Protein AF-A0A3D5Z8H3-F1 (afdb_monomer)

Solvent-accessible surface area (backbone atoms only — not comparable to full-atom values): 8058 Å² total; per-residue (Å²): 130,82,53,71,62,33,57,58,45,56,75,78,53,79,59,78,39,78,40,70,44,66,77,74,62,35,77,65,51,52,56,53,43,37,77,76,50,40,52,28,39,39,31,34,43,75,62,41,50,23,53,92,89,47,72,64,45,71,68,52,49,52,46,50,55,54,48,51,77,75,30,40,53,28,36,50,25,65,55,84,55,72,69,58,52,51,55,32,54,76,69,70,37,56,74,40,59,63,33,58,50,47,44,50,66,48,57,52,51,43,31,58,75,57,72,45,56,45,75,25,23,35,32,39,20,50,42,48,53,37,37,39,46,17,16,56,78,51,48,21,39,24,32,36,25,44,78,74,80,130

Nearest PDB structures (foldseek):
  1k1e-assembly1_A  TM=7.635E-01  e=3.290E-04  Haemophilus influenzae Rd KW20
  4hgn-assembly1_B  TM=7.223E-01  e=1.945E-04  Bacteroides thetaiotaomicron VPI-5482
  4hgr-assembly1_D  TM=7.560E-01  e=4.279E-04  Bacteroides thetaiotaomicron VPI-5482
  4umf-assembly1_C  TM=6.916E-01  e=1.945E-04  Moraxella catarrhalis BC8
  3ij5-assembly1_A  TM=6.770E-01  e=1.706E-04  Yersinia pestis CO92

Radius of gyration: 13.98 Å; Cα contacts (8 Å, |Δi|>4): 287; chains: 1; bounding box: 30×37×34 Å

Mean predicted aligned error: 3.01 Å

Secondary structure (DSSP, 8-state):
---HHHHHHHHH---SEEESSGGGS-HHHHHHHHHTT--EEEE--BTTTBSTTPPPPHHHHHHHHHHHHHSEEEEE-SS--HHHHHHHHHTT--EE-S--TT-HHHHHHHHHHHT--GGGEEEEES-IIIIIHHHHHHT-EEEEEPPPP-

Sequence (150 aa):
MDSIDNIIISLFIKPNIIVNNVLELTSDELDYLKTFGIKGLILDVDETLRYNMKMIDNDTFNWLIMAKSKMNIAVVSNGYDMRIEETLRLLKIPYYKMAFKPSKKYLLQALNTIGIKPEESLIIGDDYLSDILGGYKTNINTCLVRKRGK

Foldseek 3Di:
DADPVQVVLCVPFDAPAEDQAPCVCDLVVLVVLVVVLAAEEEEEPELYQDYPPDDRDPSSLVSVLSSVVRHQYAYAYLADDVVVVVSCVVVVHHYHYNRPALPQVVVVVNCVVSVHQQCNYEYEEAGSRGTRSSSVVRNHHYYHHHRDDD

Structure (mmCIF, N/CA/C/O backbone):
data_AF-A0A3D5Z8H3-F1
#
_entry.id   AF-A0A3D5Z8H3-F1
#
loop_
_atom_site.group_PDB
_atom_site.id
_atom_site.type_symbol
_atom_site.label_atom_id
_atom_site.label_alt_id
_atom_site.label_comp_id
_atom_site.label_asym_id
_atom_site.label_entity_id
_atom_site.label_seq_id
_atom_site.pdbx_PDB_ins_code
_atom_site.Cartn_x
_atom_site.Cartn_y
_atom_site.Cartn_z
_atom_site.occupancy
_atom_site.B_iso_or_equiv
_atom_site.auth_seq_id
_atom_site.auth_comp_id
_atom_site.auth_asym_id
_atom_site.auth_atom_id
_atom_site.pdbx_PDB_model_num
ATOM 1 N N . MET A 1 1 ? 7.429 12.844 -17.211 1.00 45.56 1 MET A N 1
ATOM 2 C CA . MET A 1 1 ? 6.487 13.957 -17.409 1.00 45.56 1 MET A CA 1
ATOM 3 C C . MET A 1 1 ? 5.186 13.477 -16.820 1.00 45.56 1 MET A C 1
ATOM 5 O O . MET A 1 1 ? 4.723 12.430 -17.259 1.00 45.56 1 MET A O 1
ATOM 9 N N . ASP A 1 2 ? 4.701 14.113 -15.758 1.00 60.44 2 ASP A N 1
ATOM 10 C CA . ASP A 1 2 ? 3.412 13.718 -15.193 1.00 60.44 2 ASP A CA 1
ATOM 11 C C . ASP A 1 2 ? 2.324 13.969 -16.237 1.00 60.44 2 ASP A C 1
ATOM 13 O O . ASP A 1 2 ? 2.394 14.942 -16.993 1.00 60.44 2 ASP A O 1
ATOM 17 N N . SER A 1 3 ? 1.379 13.037 -16.348 1.00 81.25 3 SER A N 1
ATOM 18 C CA . SER A 1 3 ? 0.268 13.173 -17.284 1.00 81.25 3 SER A CA 1
ATOM 19 C C . SER A 1 3 ? -0.518 14.450 -16.966 1.00 81.25 3 SER A C 1
ATOM 21 O O . SER A 1 3 ? -0.592 14.884 -15.814 1.00 81.25 3 SER A O 1
ATOM 23 N N . ILE A 1 4 ? -1.127 15.056 -17.989 1.00 87.56 4 ILE A N 1
ATOM 24 C CA . ILE A 1 4 ? -2.011 16.222 -17.810 1.00 87.56 4 ILE A CA 1
ATOM 25 C C . ILE A 1 4 ? -3.107 15.905 -16.779 1.00 87.56 4 ILE A C 1
ATOM 27 O O . ILE A 1 4 ? -3.430 16.748 -15.943 1.00 87.56 4 ILE A O 1
ATOM 31 N N . ASP A 1 5 ? -3.604 14.667 -16.779 1.00 87.00 5 ASP A N 1
ATOM 32 C CA . ASP A 1 5 ? -4.602 14.185 -15.824 1.00 87.00 5 ASP A CA 1
ATOM 33 C C . ASP A 1 5 ? -4.115 14.282 -14.372 1.00 87.00 5 ASP A C 1
ATOM 35 O O . ASP A 1 5 ? -4.839 14.797 -13.520 1.00 87.00 5 ASP A O 1
ATOM 39 N N . ASN A 1 6 ? -2.874 13.867 -14.084 1.00 86.62 6 ASN A N 1
ATOM 40 C CA . ASN A 1 6 ? -2.300 13.968 -12.738 1.00 86.62 6 ASN A CA 1
ATOM 41 C C . ASN A 1 6 ? -2.204 15.417 -12.264 1.00 86.62 6 ASN A C 1
ATOM 43 O O . ASN A 1 6 ? -2.536 15.712 -11.114 1.00 86.62 6 ASN A O 1
ATOM 47 N N . ILE A 1 7 ? -1.795 16.329 -13.152 1.00 87.56 7 ILE A N 1
ATOM 48 C CA . ILE A 1 7 ? -1.722 17.758 -12.833 1.00 87.56 7 ILE A CA 1
ATOM 49 C C . ILE A 1 7 ? -3.113 18.267 -12.460 1.00 87.56 7 ILE A C 1
ATOM 51 O O . ILE A 1 7 ? -3.279 18.822 -11.375 1.00 87.56 7 ILE A O 1
ATOM 55 N N . ILE A 1 8 ? -4.115 18.030 -13.311 1.00 91.25 8 ILE A N 1
ATOM 56 C CA . ILE A 1 8 ? -5.490 18.489 -13.081 1.00 91.25 8 ILE A CA 1
ATOM 57 C C . ILE A 1 8 ? -6.032 17.929 -11.765 1.00 91.25 8 ILE A C 1
ATOM 59 O O . ILE A 1 8 ? -6.525 18.688 -10.936 1.00 91.25 8 ILE A O 1
ATOM 63 N N . ILE A 1 9 ? -5.904 16.623 -11.530 1.00 91.44 9 ILE A N 1
ATOM 64 C CA . ILE A 1 9 ? -6.418 15.979 -10.315 1.00 91.44 9 ILE A CA 1
ATOM 65 C C . ILE A 1 9 ? -5.752 16.552 -9.063 1.00 91.44 9 ILE A C 1
ATOM 67 O O . ILE A 1 9 ? -6.446 16.843 -8.088 1.00 91.44 9 ILE A O 1
ATOM 71 N N . SER A 1 10 ? -4.436 16.782 -9.094 1.00 90.12 10 SER A N 1
ATOM 72 C CA . SER A 1 10 ? -3.687 17.315 -7.948 1.00 90.12 10 SER A CA 1
ATOM 73 C C . SER A 1 10 ? -4.125 18.723 -7.513 1.00 90.12 10 SER A C 1
ATOM 75 O O . SER A 1 10 ? -3.867 19.128 -6.370 1.00 90.12 10 SER A O 1
ATOM 77 N N . LEU A 1 11 ? -4.802 19.475 -8.392 1.00 92.75 11 LEU A N 1
ATOM 78 C CA . LEU A 1 11 ? -5.389 20.778 -8.068 1.00 92.75 11 LEU A CA 1
ATOM 79 C C . LEU A 1 11 ? -6.646 20.646 -7.197 1.00 92.75 11 LEU A C 1
ATOM 81 O O . LEU A 1 11 ? -6.899 21.531 -6.383 1.00 92.75 11 LEU A O 1
ATOM 85 N N . PHE A 1 12 ? -7.396 19.548 -7.328 1.00 94.06 12 PHE A N 1
ATOM 86 C CA . PHE A 1 12 ? -8.687 19.352 -6.657 1.00 94.06 12 PHE A CA 1
ATOM 87 C C . PHE A 1 12 ? -8.648 18.334 -5.513 1.00 94.06 12 PHE A C 1
ATOM 89 O O . PHE A 1 12 ? -9.420 18.458 -4.566 1.00 94.06 12 PHE A O 1
ATOM 96 N N . ILE A 1 13 ? -7.765 17.334 -5.578 1.00 94.38 13 ILE A N 1
ATOM 97 C CA . ILE A 1 13 ? -7.679 16.253 -4.591 1.00 94.38 13 ILE A CA 1
ATOM 98 C C . ILE A 1 13 ? -6.286 16.256 -3.968 1.00 94.38 13 ILE A C 1
ATOM 100 O O . ILE A 1 13 ? -5.274 16.113 -4.658 1.00 94.38 13 ILE A O 1
ATOM 104 N N . LYS A 1 14 ? -6.234 16.419 -2.642 1.00 95.06 14 LYS A N 1
ATOM 105 C CA . LYS A 1 14 ? -4.992 16.354 -1.867 1.00 95.06 14 LYS A CA 1
ATOM 106 C C . LYS A 1 14 ? -4.870 14.994 -1.183 1.00 95.06 14 LYS A C 1
ATOM 108 O O . LYS A 1 14 ? -5.855 14.546 -0.595 1.00 95.06 14 LYS A O 1
ATOM 113 N N . PRO A 1 15 ? -3.692 14.349 -1.248 1.00 97.12 15 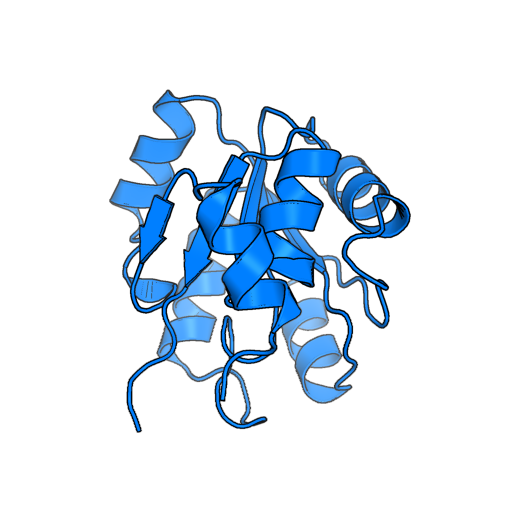PRO A N 1
ATOM 114 C C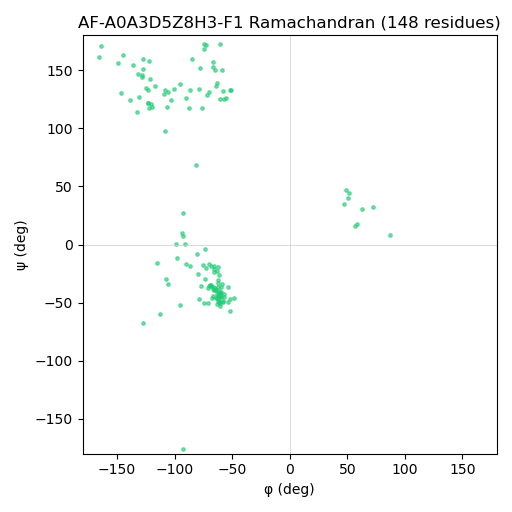A . PRO A 1 15 ? -3.458 13.133 -0.491 1.00 97.12 15 PRO A CA 1
ATOM 115 C C . PRO A 1 15 ? -3.451 13.432 1.013 1.00 97.12 15 PRO A C 1
ATOM 117 O O . PRO A 1 15 ? -3.110 14.544 1.423 1.00 97.12 15 PRO A O 1
ATOM 120 N N . ASN A 1 16 ? -3.798 12.444 1.836 1.00 98.12 16 ASN A N 1
ATOM 121 C CA . ASN A 1 16 ? -3.755 12.584 3.295 1.00 98.12 16 ASN A CA 1
ATOM 122 C C . ASN A 1 16 ? -2.311 12.622 3.812 1.00 98.12 16 ASN A C 1
ATOM 124 O O . ASN A 1 16 ? -2.009 13.357 4.748 1.00 98.12 16 ASN A O 1
ATOM 128 N N . ILE A 1 17 ? -1.430 11.830 3.198 1.00 98.19 17 ILE A N 1
ATOM 129 C CA . ILE A 1 17 ? -0.017 11.690 3.559 1.00 98.19 17 ILE A CA 1
ATOM 130 C C . ILE A 1 17 ? 0.825 11.812 2.290 1.00 98.19 17 ILE A C 1
ATOM 132 O O . ILE A 1 17 ? 0.407 11.390 1.211 1.00 98.19 17 ILE A O 1
ATOM 136 N N . ILE A 1 18 ? 2.023 12.380 2.407 1.00 97.81 18 ILE A N 1
ATOM 137 C CA . ILE A 1 18 ? 3.006 12.412 1.325 1.00 97.81 18 ILE A CA 1
ATOM 138 C C . ILE A 1 18 ? 4.348 11.952 1.884 1.00 97.81 18 ILE A C 1
ATOM 140 O O . ILE A 1 18 ? 4.821 12.526 2.861 1.00 97.81 18 ILE A O 1
ATOM 144 N N . VAL A 1 19 ? 4.959 10.964 1.238 1.00 97.50 19 VAL A N 1
ATOM 145 C CA . VAL A 1 19 ? 6.290 10.430 1.569 1.00 97.50 19 VAL A CA 1
ATOM 146 C C . VAL A 1 19 ? 7.171 10.434 0.325 1.00 97.50 19 VAL A C 1
ATOM 148 O O . VAL A 1 19 ? 6.654 10.463 -0.791 1.00 97.50 19 VAL A O 1
ATOM 151 N N . ASN A 1 20 ? 8.497 10.391 0.461 1.00 95.25 20 ASN A N 1
ATOM 152 C CA . ASN A 1 20 ? 9.369 10.250 -0.720 1.00 95.25 20 ASN A CA 1
ATOM 153 C C . ASN A 1 20 ? 9.602 8.792 -1.124 1.00 95.25 20 ASN A C 1
ATOM 155 O O . ASN A 1 20 ? 10.076 8.525 -2.224 1.00 95.25 20 ASN A O 1
ATOM 159 N N . ASN A 1 21 ? 9.344 7.850 -0.220 1.00 95.31 21 ASN A N 1
ATOM 160 C CA . ASN A 1 21 ? 9.416 6.410 -0.452 1.00 95.31 21 ASN A CA 1
ATOM 161 C C . ASN A 1 21 ? 8.712 5.676 0.698 1.00 95.31 21 ASN A C 1
ATOM 163 O O . ASN A 1 21 ? 8.540 6.238 1.779 1.00 95.31 21 ASN A O 1
ATOM 167 N N . VAL A 1 22 ? 8.340 4.412 0.485 1.00 97.31 22 VAL A N 1
ATOM 168 C CA . VAL A 1 22 ? 7.606 3.620 1.486 1.00 97.31 22 VAL A CA 1
ATOM 169 C C . VAL A 1 22 ? 8.385 3.384 2.784 1.00 97.31 22 VAL A C 1
ATOM 171 O O . VAL A 1 22 ? 7.763 3.197 3.825 1.00 97.31 22 VAL A O 1
ATOM 174 N N . LEU A 1 23 ? 9.721 3.455 2.767 1.00 97.75 23 LEU A N 1
ATOM 175 C CA . LEU A 1 23 ? 10.550 3.222 3.957 1.00 97.75 23 LEU A CA 1
ATOM 176 C C . LEU A 1 23 ? 10.418 4.343 5.000 1.00 97.75 23 LEU A C 1
ATOM 178 O O . LEU A 1 23 ? 10.765 4.129 6.159 1.00 97.75 23 LEU A O 1
ATOM 182 N N . GLU A 1 24 ? 9.891 5.513 4.620 1.00 98.12 24 GLU A N 1
ATOM 183 C CA . GLU A 1 24 ? 9.540 6.578 5.572 1.00 98.12 24 GLU A CA 1
ATOM 184 C C . GLU A 1 24 ? 8.389 6.158 6.497 1.00 98.12 24 GLU A C 1
ATOM 186 O O . GLU A 1 24 ? 8.304 6.640 7.623 1.00 98.12 24 GLU A O 1
ATOM 191 N N . LEU A 1 25 ? 7.553 5.201 6.079 1.00 98.31 25 LEU A N 1
ATOM 192 C CA . LEU A 1 25 ? 6.516 4.599 6.917 1.00 98.31 25 LEU A CA 1
ATOM 193 C C . LEU A 1 25 ? 7.135 3.521 7.812 1.00 98.31 25 LEU A C 1
ATOM 195 O O . LEU A 1 25 ? 6.929 2.321 7.626 1.00 98.31 25 LEU A O 1
ATOM 199 N N . THR A 1 26 ? 7.951 3.961 8.763 1.00 98.56 26 THR A N 1
ATOM 200 C CA . THR A 1 26 ? 8.632 3.095 9.731 1.00 98.56 26 THR A CA 1
ATOM 201 C C . THR A 1 26 ? 7.651 2.304 10.609 1.00 98.56 26 THR A C 1
ATOM 203 O O . THR A 1 26 ? 6.442 2.527 10.601 1.00 98.56 26 THR A O 1
ATOM 206 N N . SER A 1 27 ? 8.178 1.379 11.418 1.00 98.50 27 SER A N 1
ATOM 207 C CA . SER A 1 27 ? 7.394 0.645 12.424 1.00 98.50 27 SER A CA 1
ATOM 208 C C . SER A 1 27 ? 6.517 1.562 13.285 1.00 98.50 27 SER A C 1
ATOM 210 O O . SER A 1 27 ? 5.340 1.258 13.492 1.00 98.50 27 SER A O 1
ATOM 212 N N . ASP A 1 28 ? 7.092 2.666 13.759 1.00 98.56 28 ASP A N 1
ATOM 213 C CA . ASP A 1 28 ? 6.437 3.581 14.693 1.00 98.56 28 ASP A CA 1
ATOM 214 C C . ASP A 1 28 ? 5.419 4.468 13.973 1.00 98.56 28 ASP A C 1
ATOM 216 O O . ASP A 1 28 ? 4.336 4.704 14.498 1.00 98.56 28 ASP A O 1
ATOM 220 N N . GLU A 1 29 ? 5.707 4.868 12.730 1.00 98.56 29 GLU A N 1
ATOM 221 C CA . GLU A 1 29 ? 4.743 5.549 11.854 1.00 98.56 29 GLU A CA 1
ATOM 222 C C . GLU A 1 29 ? 3.520 4.662 11.585 1.00 98.56 29 GLU A C 1
ATOM 224 O O . GLU A 1 29 ? 2.380 5.109 11.711 1.00 98.56 29 GLU A O 1
ATOM 229 N N . LEU A 1 30 ? 3.720 3.372 11.287 1.00 98.69 30 LEU A N 1
ATOM 230 C CA . LEU A 1 30 ? 2.604 2.441 11.107 1.00 98.69 30 LEU A CA 1
ATOM 231 C C . LEU A 1 30 ? 1.793 2.263 12.400 1.00 98.69 30 LEU A C 1
ATOM 233 O O . LEU A 1 30 ? 0.565 2.198 12.345 1.00 98.69 30 LEU A O 1
ATOM 237 N N . ASP A 1 31 ? 2.433 2.204 13.568 1.00 98.56 31 ASP A N 1
ATOM 238 C CA . ASP A 1 31 ? 1.696 2.144 14.835 1.00 98.56 31 ASP A CA 1
ATOM 239 C C . ASP A 1 31 ? 0.959 3.453 15.142 1.00 98.56 31 ASP A C 1
ATOM 241 O O . ASP A 1 31 ? -0.179 3.412 15.613 1.00 98.56 31 ASP A O 1
ATOM 245 N N . TYR A 1 32 ? 1.538 4.601 14.793 1.00 98.38 32 TYR A N 1
ATOM 246 C CA . TYR A 1 32 ? 0.876 5.897 14.892 1.00 98.38 32 TYR A CA 1
ATOM 247 C C . TYR A 1 32 ? -0.372 5.960 14.003 1.00 98.38 32 TYR A C 1
ATOM 249 O O . TYR A 1 32 ? -1.441 6.342 14.480 1.00 98.38 32 TYR A O 1
ATOM 257 N N . LEU A 1 33 ? -0.307 5.480 12.756 1.00 98.44 33 LEU A N 1
ATOM 258 C CA . LEU A 1 33 ? -1.468 5.416 11.857 1.00 98.44 33 LEU A CA 1
ATOM 259 C C . LEU A 1 33 ? -2.621 4.570 12.418 1.00 98.44 33 LEU A C 1
ATOM 261 O O . LEU A 1 33 ? -3.790 4.921 12.234 1.00 98.44 33 LEU A O 1
ATOM 265 N N . LYS A 1 34 ? -2.327 3.496 13.163 1.00 98.31 34 LYS A N 1
ATOM 266 C CA . LYS A 1 34 ? -3.371 2.700 13.835 1.00 98.31 34 LYS A CA 1
ATOM 267 C C . LYS A 1 34 ? -4.154 3.502 14.862 1.00 98.31 34 LYS A C 1
ATOM 269 O O . LYS A 1 34 ? -5.339 3.230 15.051 1.00 98.31 34 LYS A O 1
ATOM 274 N N . THR A 1 35 ? -3.534 4.496 15.500 1.00 98.12 35 THR A N 1
ATOM 275 C CA . THR A 1 35 ? -4.226 5.366 16.467 1.00 98.12 35 THR A CA 1
ATOM 276 C C . THR A 1 35 ? -5.314 6.222 15.807 1.00 98.12 35 THR A C 1
ATOM 278 O O . THR A 1 35 ? -6.277 6.594 16.470 1.00 98.12 35 THR A O 1
ATOM 281 N N . PHE A 1 36 ? -5.231 6.431 14.486 1.00 97.44 36 PHE A N 1
ATOM 282 C CA . PHE A 1 36 ? -6.263 7.080 13.666 1.00 97.44 36 PHE A CA 1
ATOM 283 C C . PHE A 1 36 ? -7.258 6.092 13.041 1.00 97.44 36 PHE A C 1
ATOM 285 O O . PHE A 1 36 ? -8.084 6.482 12.221 1.00 97.44 36 PHE A O 1
ATOM 292 N N . GLY A 1 37 ? -7.197 4.810 13.411 1.00 98.06 37 GLY A N 1
ATOM 293 C CA . GLY A 1 37 ? -8.108 3.782 12.908 1.00 98.06 37 GLY A CA 1
ATOM 294 C C . GLY A 1 37 ? -7.673 3.120 11.599 1.00 98.06 37 GLY A C 1
ATOM 295 O O . GLY A 1 37 ? -8.437 2.318 11.061 1.00 98.06 37 GLY A O 1
ATOM 296 N N . ILE A 1 38 ? -6.458 3.389 11.105 1.00 98.62 38 ILE A N 1
ATOM 297 C CA . ILE A 1 38 ? -5.908 2.693 9.934 1.00 98.62 38 ILE A CA 1
ATOM 298 C C . ILE A 1 38 ? -5.450 1.289 10.335 1.00 98.62 38 ILE A C 1
ATOM 300 O O . ILE A 1 38 ? -4.543 1.109 11.145 1.00 98.62 38 ILE A O 1
ATOM 304 N N . LYS A 1 39 ? -6.076 0.272 9.751 1.00 98.44 39 LYS A N 1
ATOM 305 C CA . LYS A 1 39 ? -5.866 -1.149 10.068 1.00 98.44 39 LYS A CA 1
ATOM 306 C C . LYS A 1 39 ? -5.279 -1.942 8.901 1.00 98.44 39 LYS A C 1
ATOM 308 O O . LYS A 1 39 ? -4.811 -3.068 9.102 1.00 98.44 39 LYS A O 1
ATOM 313 N N . GLY A 1 40 ? -5.322 -1.390 7.688 1.00 98.62 40 GLY A N 1
ATOM 314 C CA . GLY A 1 40 ? -4.837 -2.073 6.498 1.00 98.62 40 GLY A CA 1
ATOM 315 C C . GLY A 1 40 ? -4.282 -1.156 5.418 1.00 98.62 40 GLY A C 1
ATOM 316 O O . GLY A 1 40 ? -4.630 0.021 5.333 1.00 98.62 40 GLY A O 1
ATOM 317 N N . LEU A 1 41 ? -3.420 -1.732 4.584 1.00 98.88 41 LEU A N 1
ATOM 318 C CA . LEU A 1 41 ? -2.745 -1.062 3.482 1.00 98.88 41 LEU A CA 1
ATOM 319 C C . LEU A 1 41 ? -3.156 -1.678 2.145 1.00 98.88 41 LEU A C 1
ATOM 321 O O . LEU A 1 41 ? -3.179 -2.903 1.986 1.00 98.88 41 LEU A O 1
ATOM 325 N N . ILE A 1 42 ? -3.414 -0.809 1.173 1.00 98.88 42 ILE A N 1
ATOM 326 C CA . ILE A 1 42 ? -3.458 -1.152 -0.245 1.00 98.88 42 ILE A CA 1
ATOM 327 C C . ILE A 1 42 ? -2.203 -0.577 -0.893 1.00 98.88 42 ILE A C 1
ATOM 329 O O . ILE A 1 42 ? -2.007 0.633 -0.884 1.00 98.88 42 ILE A O 1
ATOM 333 N N . LEU A 1 43 ? -1.348 -1.428 -1.447 1.00 98.81 43 LEU A N 1
ATOM 334 C CA . LEU A 1 43 ? -0.065 -1.000 -2.007 1.00 98.81 43 LEU A CA 1
ATOM 335 C C . LEU A 1 43 ? -0.088 -1.068 -3.535 1.00 98.81 43 LEU A C 1
ATOM 337 O O . LEU A 1 43 ? -0.500 -2.087 -4.099 1.00 98.81 43 LEU A O 1
ATOM 341 N N . ASP A 1 44 ? 0.376 -0.010 -4.200 1.00 98.44 44 ASP A N 1
ATOM 342 C CA . ASP A 1 44 ? 0.812 -0.095 -5.594 1.00 98.44 44 ASP A CA 1
ATOM 343 C C . ASP A 1 44 ? 2.181 -0.801 -5.707 1.00 98.44 44 ASP A C 1
ATOM 345 O O . ASP A 1 44 ? 2.805 -1.142 -4.703 1.00 98.44 44 ASP A O 1
ATOM 349 N N . VAL A 1 45 ? 2.635 -1.089 -6.928 1.00 97.81 45 VAL A N 1
ATOM 350 C CA . VAL A 1 45 ? 3.893 -1.785 -7.209 1.00 97.81 45 VAL A CA 1
ATOM 351 C C . VAL A 1 45 ? 4.889 -0.860 -7.897 1.00 97.81 45 VAL A C 1
ATOM 353 O O . VAL A 1 45 ? 5.996 -0.678 -7.389 1.00 97.81 45 VAL A O 1
ATOM 356 N N . ASP A 1 46 ? 4.530 -0.336 -9.066 1.00 96.12 46 ASP A N 1
ATOM 357 C CA . ASP A 1 46 ? 5.467 0.357 -9.944 1.00 96.12 46 ASP A CA 1
ATOM 358 C C . ASP A 1 46 ? 5.688 1.777 -9.425 1.00 96.12 46 ASP A C 1
ATOM 360 O O . ASP A 1 46 ? 4.754 2.442 -9.012 1.00 96.12 46 ASP A O 1
ATOM 364 N N . GLU A 1 47 ? 6.946 2.211 -9.353 1.00 95.38 47 GLU A N 1
ATOM 365 C CA . GLU A 1 47 ? 7.344 3.487 -8.735 1.00 95.38 47 GLU A CA 1
ATOM 366 C C . GLU A 1 47 ? 6.910 3.660 -7.258 1.00 95.38 47 GLU A C 1
ATOM 368 O O . GLU A 1 47 ? 7.011 4.750 -6.694 1.00 95.38 47 GLU A O 1
ATOM 373 N N . THR A 1 48 ? 6.520 2.560 -6.598 1.00 96.69 48 THR A N 1
ATOM 374 C CA . THR A 1 48 ? 6.086 2.517 -5.192 1.00 96.69 48 THR A CA 1
ATOM 375 C C . THR A 1 48 ? 6.857 1.466 -4.386 1.00 96.69 48 THR A C 1
ATOM 377 O O . THR A 1 48 ? 7.648 1.820 -3.515 1.00 96.69 48 THR A O 1
ATOM 380 N N . LEU A 1 49 ? 6.657 0.171 -4.674 1.00 97.38 49 LEU A N 1
ATOM 381 C CA . LEU A 1 49 ? 7.396 -0.940 -4.042 1.00 97.38 49 LEU A CA 1
ATOM 382 C C . LEU A 1 49 ? 8.666 -1.317 -4.811 1.00 97.38 49 LEU A C 1
ATOM 384 O O . LEU A 1 49 ? 9.531 -2.029 -4.305 1.00 97.38 49 LEU A O 1
ATOM 388 N N . ARG A 1 50 ? 8.763 -0.880 -6.062 1.00 95.56 50 ARG A N 1
ATOM 389 C CA . ARG A 1 50 ? 9.940 -1.022 -6.912 1.00 95.56 50 ARG A CA 1
ATOM 390 C C . ARG A 1 50 ? 10.072 0.199 -7.806 1.00 95.56 50 ARG A C 1
ATOM 392 O O . ARG A 1 50 ? 9.095 0.894 -8.052 1.00 95.56 50 ARG A O 1
ATOM 399 N N . TYR A 1 51 ? 11.254 0.394 -8.374 1.00 93.94 51 TYR A N 1
ATOM 400 C CA . TYR A 1 51 ? 11.532 1.522 -9.264 1.00 93.94 51 TYR A CA 1
ATOM 401 C C . TYR A 1 51 ? 12.136 1.056 -10.583 1.00 93.94 51 TYR A C 1
ATOM 403 O O . TYR A 1 51 ? 12.929 0.109 -10.615 1.00 93.94 51 TYR A O 1
ATOM 411 N N . ASN A 1 52 ? 11.803 1.750 -11.673 1.00 92.25 52 ASN A N 1
ATOM 412 C CA . ASN A 1 52 ? 12.310 1.489 -13.021 1.00 92.25 52 ASN A CA 1
ATOM 413 C C . ASN A 1 52 ? 12.172 0.012 -13.438 1.00 92.25 52 ASN A C 1
ATOM 415 O O . ASN A 1 52 ? 13.095 -0.560 -14.021 1.00 92.25 52 ASN A O 1
ATOM 419 N N . MET A 1 53 ? 11.046 -0.626 -13.090 1.00 91.50 53 MET A N 1
ATOM 420 C CA . MET A 1 53 ? 10.741 -2.036 -13.402 1.00 91.50 53 MET A CA 1
ATOM 421 C C . MET A 1 53 ? 11.754 -3.063 -12.848 1.00 91.50 53 MET A C 1
ATOM 423 O O . MET A 1 53 ? 11.787 -4.218 -13.287 1.00 91.50 53 MET A O 1
ATOM 427 N N . LYS A 1 54 ? 12.585 -2.671 -11.873 1.00 94.50 54 LYS A N 1
ATOM 428 C CA . LYS A 1 54 ? 13.503 -3.582 -11.173 1.00 94.50 54 LYS A CA 1
ATOM 429 C C . LYS A 1 54 ? 12.742 -4.514 -10.224 1.00 94.50 54 LYS A C 1
ATOM 431 O O . LYS A 1 54 ? 11.545 -4.369 -10.008 1.00 94.50 54 LYS A O 1
ATOM 436 N N . MET A 1 55 ? 13.430 -5.497 -9.652 1.00 95.94 55 MET A N 1
ATOM 437 C CA . MET A 1 55 ? 12.868 -6.250 -8.526 1.00 95.94 55 MET A CA 1
ATOM 438 C C . MET A 1 55 ? 12.717 -5.346 -7.297 1.00 95.94 55 MET A C 1
ATOM 440 O O . MET A 1 55 ? 13.414 -4.336 -7.191 1.00 95.94 55 MET A O 1
ATOM 444 N N . ILE A 1 56 ? 11.822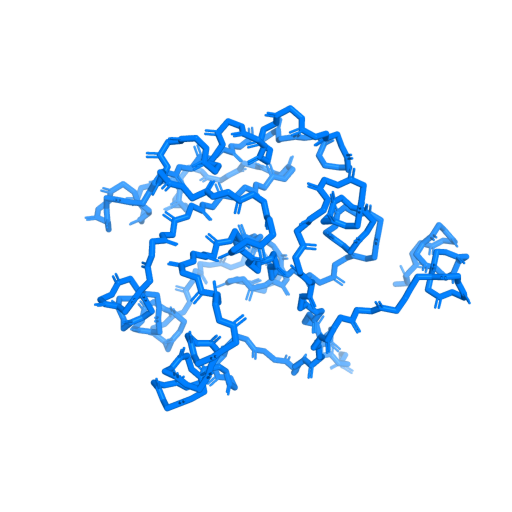 -5.728 -6.382 1.00 96.62 56 ILE A N 1
ATOM 445 C CA . ILE A 1 56 ? 11.760 -5.146 -5.034 1.00 96.62 56 ILE A CA 1
ATOM 446 C C . ILE A 1 56 ? 13.139 -5.341 -4.393 1.00 96.62 56 ILE A C 1
ATOM 448 O O . ILE A 1 56 ? 13.658 -6.459 -4.380 1.00 96.62 56 ILE A O 1
ATOM 452 N N . ASP A 1 57 ? 13.747 -4.254 -3.926 1.00 96.56 57 ASP A N 1
ATOM 453 C CA . ASP A 1 57 ? 15.039 -4.310 -3.243 1.00 96.5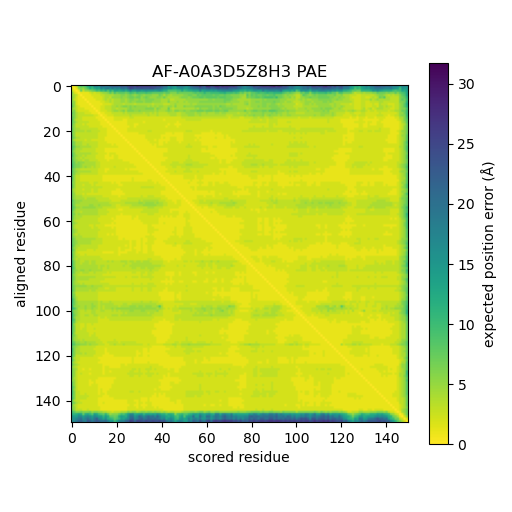6 57 ASP A CA 1
ATOM 454 C C . ASP A 1 57 ? 14.909 -4.873 -1.819 1.00 96.56 57 ASP A C 1
ATOM 456 O O . ASP A 1 57 ? 13.813 -5.055 -1.287 1.00 96.56 57 ASP A O 1
ATOM 460 N N . ASN A 1 58 ? 16.046 -5.188 -1.198 1.00 97.88 58 ASN A N 1
ATOM 461 C CA . ASN A 1 58 ? 16.061 -5.817 0.122 1.00 97.88 58 ASN A CA 1
ATOM 462 C C . ASN A 1 58 ? 15.422 -4.935 1.201 1.00 97.88 58 ASN A C 1
ATOM 464 O O . ASN A 1 58 ? 14.744 -5.460 2.083 1.00 97.88 58 ASN A O 1
ATOM 468 N N . ASP A 1 59 ? 15.608 -3.618 1.132 1.00 98.00 59 ASP A N 1
ATOM 469 C CA . ASP A 1 59 ? 15.069 -2.691 2.128 1.00 98.00 59 ASP A CA 1
ATOM 470 C C . ASP A 1 59 ? 13.542 -2.657 2.055 1.00 98.00 59 ASP A C 1
ATOM 472 O O . ASP A 1 59 ? 12.860 -2.814 3.069 1.00 98.00 59 ASP A O 1
ATOM 476 N N . THR A 1 60 ? 12.994 -2.564 0.844 1.00 97.88 60 THR A N 1
ATOM 477 C CA . THR A 1 60 ? 11.548 -2.576 0.609 1.00 97.88 60 THR A CA 1
ATOM 478 C C . THR A 1 60 ? 10.937 -3.944 0.904 1.00 97.88 60 THR A C 1
ATOM 480 O O . THR A 1 60 ? 9.835 -4.032 1.447 1.00 97.88 60 THR A O 1
ATOM 483 N N . PHE A 1 61 ? 11.657 -5.031 0.623 1.00 98.38 61 PHE A N 1
ATOM 484 C CA . PHE A 1 61 ? 11.235 -6.381 0.992 1.00 98.38 61 PHE A CA 1
ATOM 485 C C . PHE A 1 61 ? 11.156 -6.561 2.518 1.00 98.38 61 PHE A C 1
ATOM 487 O O . PHE A 1 61 ? 10.155 -7.062 3.034 1.00 98.38 61 PHE A O 1
ATOM 494 N N . ASN A 1 62 ? 12.170 -6.100 3.254 1.00 98.56 62 ASN A N 1
ATOM 495 C CA . ASN A 1 62 ? 12.172 -6.125 4.718 1.00 98.56 62 ASN A CA 1
ATOM 496 C C . ASN A 1 62 ? 11.073 -5.227 5.300 1.00 98.56 62 ASN A C 1
ATOM 498 O O . ASN A 1 62 ? 10.393 -5.616 6.254 1.00 98.56 62 ASN A O 1
ATOM 502 N N . TRP A 1 63 ? 10.846 -4.061 4.693 1.00 98.69 63 TRP A N 1
ATOM 503 C CA . TRP A 1 63 ? 9.740 -3.182 5.051 1.00 98.69 63 TRP A CA 1
ATOM 504 C C . TRP A 1 63 ? 8.384 -3.863 4.848 1.00 98.69 63 TRP A C 1
ATOM 506 O O . TRP A 1 63 ? 7.551 -3.812 5.747 1.00 98.69 63 TRP A O 1
ATOM 516 N N . LEU A 1 64 ? 8.171 -4.580 3.738 1.00 98.50 64 LEU A N 1
ATOM 517 C CA . LEU A 1 64 ? 6.936 -5.337 3.497 1.00 98.50 64 LEU A CA 1
ATOM 518 C C . LEU A 1 64 ? 6.691 -6.405 4.571 1.00 98.50 64 LEU A C 1
ATOM 520 O O . LEU A 1 64 ? 5.556 -6.566 5.021 1.00 98.50 64 LEU A O 1
ATOM 524 N N . ILE A 1 65 ? 7.735 -7.119 5.005 1.00 98.62 65 ILE A N 1
ATOM 525 C CA . ILE A 1 65 ? 7.634 -8.101 6.098 1.00 98.62 65 ILE A CA 1
ATOM 526 C C . ILE A 1 65 ? 7.226 -7.408 7.403 1.00 98.62 65 ILE A C 1
ATOM 528 O O . ILE A 1 65 ? 6.292 -7.853 8.075 1.00 98.62 65 ILE A O 1
ATOM 532 N N . MET A 1 66 ? 7.895 -6.305 7.746 1.00 98.62 66 MET A N 1
ATOM 533 C CA . MET A 1 66 ? 7.595 -5.517 8.942 1.00 98.62 66 MET A CA 1
ATOM 534 C C . MET A 1 66 ? 6.163 -4.970 8.900 1.00 98.62 66 MET A C 1
ATOM 536 O O . MET A 1 66 ? 5.391 -5.196 9.835 1.00 98.62 66 MET A O 1
ATOM 540 N N . ALA A 1 67 ? 5.769 -4.334 7.797 1.00 98.62 67 ALA A N 1
ATOM 541 C CA . ALA A 1 67 ? 4.446 -3.756 7.617 1.00 98.62 67 ALA A CA 1
ATOM 542 C C . ALA A 1 67 ? 3.359 -4.831 7.708 1.00 98.62 67 ALA A C 1
ATOM 544 O O . ALA A 1 67 ? 2.354 -4.637 8.395 1.00 98.62 67 ALA A O 1
ATOM 545 N N . LYS A 1 68 ? 3.590 -6.009 7.110 1.00 98.25 68 LYS A N 1
ATOM 546 C CA . LYS A 1 68 ? 2.670 -7.148 7.199 1.00 98.25 68 LYS A CA 1
ATOM 547 C C . LYS A 1 68 ? 2.492 -7.652 8.633 1.00 98.25 68 LYS A C 1
ATOM 549 O O . LYS A 1 68 ? 1.408 -8.102 8.989 1.00 98.25 68 LYS A O 1
ATOM 554 N N . SER A 1 69 ? 3.528 -7.580 9.470 1.00 98.12 69 SER A N 1
ATOM 555 C CA . SER A 1 69 ? 3.402 -7.960 10.885 1.00 98.12 69 SER A CA 1
ATOM 556 C C . SER A 1 69 ? 2.514 -6.997 11.687 1.00 98.12 69 SER A C 1
ATOM 558 O O . SER A 1 69 ? 2.024 -7.356 12.756 1.00 98.12 69 SER A O 1
ATOM 560 N N . LYS A 1 70 ? 2.284 -5.780 11.173 1.00 97.94 70 LYS A N 1
ATOM 561 C CA . LYS A 1 70 ? 1.529 -4.719 11.848 1.00 97.94 70 LYS A CA 1
ATOM 562 C C . LYS A 1 70 ? 0.140 -4.488 11.275 1.00 97.94 70 LYS A C 1
ATOM 564 O O . LYS A 1 70 ? -0.742 -4.105 12.039 1.00 97.94 70 LYS A O 1
ATOM 569 N N . MET A 1 71 ? -0.043 -4.651 9.971 1.00 98.25 71 MET A N 1
ATOM 570 C CA . MET A 1 71 ? -1.264 -4.289 9.260 1.00 98.25 71 MET A CA 1
ATOM 571 C C . MET A 1 71 ? -1.676 -5.381 8.283 1.00 98.25 71 MET A C 1
ATOM 573 O O . MET A 1 71 ? -0.854 -6.136 7.766 1.00 98.25 71 MET A O 1
ATOM 577 N N . ASN A 1 72 ? -2.970 -5.422 7.986 1.00 98.69 72 ASN A N 1
ATOM 578 C CA . ASN A 1 72 ? -3.480 -6.241 6.900 1.00 98.69 72 ASN A CA 1
ATOM 579 C C . ASN A 1 72 ? -3.080 -5.613 5.560 1.00 98.69 72 ASN A C 1
ATOM 581 O O . ASN A 1 72 ? -3.298 -4.424 5.355 1.00 98.69 72 ASN A O 1
ATOM 585 N N . ILE A 1 73 ? -2.486 -6.382 4.648 1.00 98.81 73 ILE A N 1
ATOM 586 C CA . ILE A 1 73 ? -1.944 -5.842 3.393 1.00 98.81 73 ILE A CA 1
ATOM 587 C C . ILE A 1 73 ? -2.535 -6.579 2.202 1.00 98.81 73 ILE A C 1
ATOM 589 O O . ILE A 1 73 ? -2.543 -7.810 2.176 1.00 98.81 73 ILE A O 1
ATOM 593 N N . ALA A 1 74 ? -2.945 -5.817 1.191 1.00 98.81 74 ALA A N 1
ATOM 594 C CA . ALA A 1 74 ? -3.114 -6.299 -0.171 1.00 98.81 74 ALA A CA 1
ATOM 595 C C . ALA A 1 74 ? -2.341 -5.407 -1.148 1.00 98.81 74 ALA A C 1
ATOM 597 O O . ALA A 1 74 ? -2.161 -4.212 -0.921 1.00 98.81 74 ALA A O 1
ATOM 598 N N . VAL A 1 75 ? -1.911 -5.993 -2.260 1.00 98.81 75 VAL A N 1
ATOM 599 C CA . VAL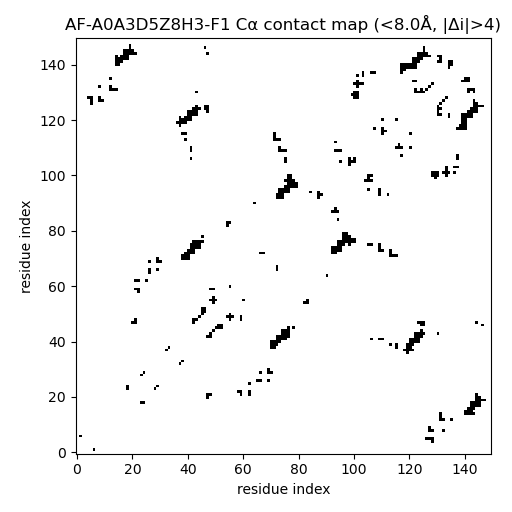 A 1 75 ? -1.277 -5.266 -3.362 1.00 98.81 75 VAL A CA 1
ATOM 600 C C . VAL A 1 75 ? -2.265 -5.171 -4.514 1.00 98.81 75 VAL A C 1
ATOM 602 O O . VAL A 1 75 ? -2.859 -6.175 -4.912 1.00 98.81 75 VAL A O 1
ATOM 605 N N . VAL A 1 76 ? -2.440 -3.973 -5.065 1.00 98.69 76 VAL A N 1
ATOM 606 C CA . VAL A 1 76 ? -3.350 -3.701 -6.182 1.00 98.69 76 VAL A CA 1
ATOM 607 C C . VAL A 1 76 ? -2.601 -2.870 -7.215 1.00 98.69 76 VAL A C 1
ATOM 609 O O . VAL A 1 76 ? -2.281 -1.716 -6.957 1.00 98.69 76 VAL A O 1
ATOM 612 N N . SER A 1 77 ? -2.354 -3.430 -8.399 1.00 98.06 77 SER A N 1
ATOM 613 C CA . SER A 1 77 ? -1.572 -2.792 -9.465 1.00 98.06 77 SER A CA 1
ATOM 614 C C . SER A 1 77 ? -2.325 -2.800 -10.792 1.00 98.06 77 SER A C 1
ATOM 616 O O . SER A 1 77 ? -3.026 -3.758 -11.128 1.00 98.06 77 SER A O 1
ATOM 618 N N . ASN A 1 78 ? -2.158 -1.736 -11.577 1.00 97.31 78 ASN A N 1
ATOM 619 C CA . ASN A 1 78 ? -2.618 -1.705 -12.968 1.00 97.31 78 ASN A CA 1
ATOM 620 C C . ASN A 1 78 ? -1.723 -2.528 -13.907 1.00 97.31 78 ASN A C 1
ATOM 622 O O . ASN A 1 78 ? -2.170 -2.890 -14.994 1.00 97.31 78 ASN A O 1
ATOM 626 N N . GLY A 1 79 ? -0.500 -2.848 -13.482 1.00 95.81 79 GLY A N 1
ATOM 627 C CA . GLY A 1 79 ? 0.440 -3.693 -14.205 1.00 95.81 79 GLY A CA 1
ATOM 628 C C . GLY A 1 79 ? 0.364 -5.168 -13.809 1.00 95.81 79 GLY A C 1
ATOM 629 O O . GLY A 1 79 ? -0.470 -5.598 -13.003 1.00 95.81 79 GLY A O 1
ATOM 630 N N . TYR A 1 80 ? 1.269 -5.948 -14.400 1.00 96.69 80 TYR A N 1
ATOM 631 C CA . TYR A 1 80 ? 1.529 -7.334 -14.034 1.00 96.69 80 TYR A CA 1
ATOM 632 C C . TYR A 1 80 ? 3.011 -7.672 -14.224 1.00 96.69 80 TYR A C 1
ATOM 634 O O . TYR A 1 80 ? 3.571 -7.440 -15.293 1.00 96.69 80 TYR A O 1
ATOM 642 N N . ASP A 1 81 ? 3.622 -8.274 -13.204 1.00 96.56 81 ASP A N 1
ATOM 643 C CA . ASP A 1 81 ? 4.934 -8.912 -13.294 1.00 96.56 81 ASP A CA 1
ATOM 644 C C . ASP A 1 81 ? 4.911 -10.231 -12.513 1.00 96.56 81 ASP A C 1
ATOM 646 O O . ASP A 1 81 ? 4.583 -10.259 -11.323 1.00 96.56 81 ASP A O 1
ATOM 650 N N . MET A 1 82 ? 5.263 -11.328 -13.186 1.00 97.38 82 MET A N 1
ATOM 651 C CA . MET A 1 82 ? 5.272 -12.668 -12.597 1.00 97.38 82 MET A CA 1
ATOM 652 C C . MET A 1 82 ? 6.210 -12.759 -11.390 1.00 97.38 82 MET A C 1
ATOM 654 O O . MET A 1 82 ? 5.873 -13.403 -10.404 1.00 97.38 82 MET A O 1
ATOM 658 N N . ARG A 1 83 ? 7.357 -12.076 -11.416 1.00 96.38 83 ARG A N 1
ATOM 659 C CA . ARG A 1 83 ? 8.345 -12.146 -10.331 1.00 96.38 83 ARG A CA 1
ATOM 660 C C . ARG A 1 83 ? 7.829 -11.459 -9.068 1.00 96.38 83 ARG A C 1
ATOM 662 O O . ARG A 1 83 ? 8.062 -11.939 -7.964 1.00 96.38 83 ARG A O 1
ATOM 669 N N . ILE A 1 84 ? 7.075 -10.369 -9.234 1.00 97.75 84 ILE A N 1
ATOM 670 C CA . ILE A 1 84 ? 6.387 -9.690 -8.128 1.00 97.75 84 ILE A CA 1
ATOM 671 C C . ILE A 1 84 ? 5.293 -10.590 -7.554 1.00 97.75 84 ILE A C 1
ATOM 673 O O . ILE A 1 84 ? 5.193 -10.733 -6.337 1.00 97.75 84 ILE A O 1
ATOM 677 N N . GLU A 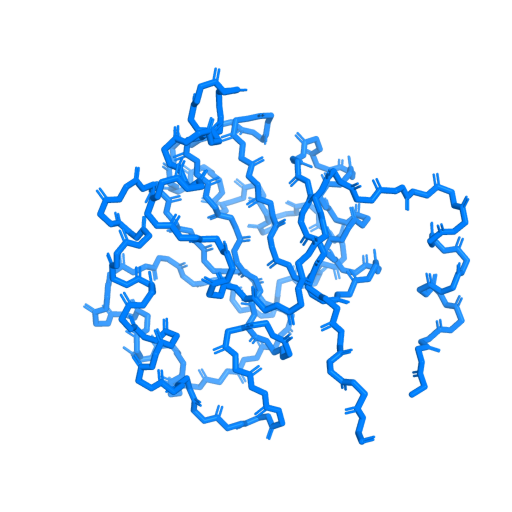1 85 ? 4.507 -11.243 -8.414 1.00 98.06 85 GLU A N 1
ATOM 678 C CA . GLU A 1 85 ? 3.499 -12.215 -7.979 1.00 98.06 85 GLU A CA 1
ATOM 679 C C . GLU A 1 85 ? 4.123 -13.348 -7.152 1.00 98.06 85 GLU A C 1
ATOM 681 O O . GLU A 1 85 ? 3.587 -13.707 -6.104 1.00 98.06 85 GLU A O 1
ATOM 686 N N . GLU A 1 86 ? 5.280 -13.872 -7.560 1.00 97.88 86 GLU A N 1
ATOM 687 C CA . GLU A 1 86 ? 6.005 -14.889 -6.795 1.00 97.88 86 GLU A CA 1
ATOM 688 C C . GLU A 1 86 ? 6.468 -14.379 -5.428 1.00 97.88 86 GLU A C 1
ATOM 690 O O . GLU A 1 86 ? 6.230 -15.051 -4.421 1.00 97.88 86 GLU A O 1
ATOM 695 N N . THR A 1 87 ? 7.061 -13.182 -5.363 1.00 97.38 87 THR A N 1
ATOM 696 C CA . THR A 1 87 ? 7.463 -12.550 -4.097 1.00 97.38 87 THR A CA 1
ATOM 697 C C . THR A 1 87 ? 6.270 -12.382 -3.151 1.00 97.38 87 THR A C 1
ATOM 699 O O . THR A 1 87 ? 6.333 -12.781 -1.988 1.00 97.38 87 THR A O 1
ATOM 702 N N . LEU A 1 88 ? 5.151 -11.845 -3.642 1.00 98.25 88 LEU A N 1
ATOM 703 C CA . LEU A 1 88 ? 3.953 -11.614 -2.831 1.00 98.25 88 LEU A CA 1
ATOM 704 C C . LEU A 1 88 ? 3.281 -12.921 -2.402 1.00 98.25 88 LEU A C 1
ATOM 706 O O . LEU A 1 88 ? 2.799 -13.023 -1.272 1.00 98.25 88 LEU A O 1
ATOM 710 N N . ARG A 1 89 ? 3.312 -13.952 -3.255 1.00 98.12 89 ARG A N 1
ATOM 711 C CA . ARG A 1 89 ? 2.838 -15.300 -2.920 1.00 98.12 89 ARG A CA 1
ATOM 712 C C . ARG A 1 89 ? 3.646 -15.909 -1.775 1.00 98.12 89 ARG A C 1
ATOM 714 O O . ARG A 1 89 ? 3.043 -16.453 -0.852 1.00 98.12 89 ARG A O 1
ATOM 721 N N . LEU A 1 90 ? 4.977 -15.787 -1.795 1.00 96.75 90 LEU A N 1
ATOM 722 C CA . LEU A 1 90 ? 5.844 -16.237 -0.694 1.00 96.75 90 LEU A CA 1
ATOM 723 C C . LEU A 1 90 ? 5.517 -15.504 0.608 1.00 96.75 90 LEU A C 1
ATOM 725 O O . LEU A 1 90 ? 5.393 -16.124 1.664 1.00 96.75 90 LEU A O 1
ATOM 729 N N . LEU A 1 91 ? 5.287 -14.194 0.513 1.00 97.44 91 LEU A N 1
ATOM 730 C CA . LEU A 1 91 ? 4.850 -13.384 1.641 1.00 97.44 91 LEU A CA 1
ATOM 731 C C . LEU A 1 91 ? 3.387 -13.616 2.016 1.00 97.44 91 LEU A C 1
ATOM 733 O O . LEU A 1 91 ? 2.959 -13.036 3.004 1.00 97.44 91 LEU A O 1
ATOM 737 N N . LYS A 1 92 ? 2.606 -14.438 1.298 1.00 98.06 92 LYS A N 1
ATOM 738 C CA . LYS A 1 92 ? 1.154 -14.637 1.483 1.00 98.06 92 LYS A CA 1
ATOM 739 C C . LYS A 1 92 ? 0.372 -13.315 1.507 1.00 98.06 92 LYS A C 1
ATOM 741 O O . LYS A 1 92 ? -0.439 -13.097 2.409 1.00 98.06 92 LYS A O 1
ATOM 746 N N . ILE A 1 93 ? 0.686 -12.404 0.591 1.00 98.69 93 ILE A N 1
ATOM 747 C CA . ILE A 1 93 ? -0.013 -11.128 0.408 1.00 98.69 93 ILE A CA 1
ATOM 748 C C . ILE A 1 93 ? -0.921 -11.259 -0.825 1.00 98.69 93 ILE A C 1
ATOM 750 O O . ILE A 1 93 ? -0.418 -11.605 -1.897 1.00 98.69 93 ILE A O 1
ATOM 754 N N . PRO A 1 94 ? -2.241 -11.011 -0.712 1.00 98.56 94 PRO A N 1
ATOM 755 C CA . PRO A 1 94 ? -3.138 -10.995 -1.863 1.00 98.56 94 PRO A CA 1
ATOM 756 C C . PRO A 1 94 ? -2.687 -9.970 -2.906 1.00 98.56 94 PRO A C 1
ATOM 758 O O . PRO A 1 94 ? -2.424 -8.816 -2.565 1.00 98.56 94 PRO A O 1
ATOM 761 N N . TYR A 1 95 ? -2.632 -10.384 -4.173 1.00 98.62 95 TYR A N 1
ATOM 762 C CA . TYR A 1 95 ? -2.205 -9.536 -5.282 1.00 98.62 95 TYR A CA 1
ATOM 763 C C . TYR A 1 95 ? -3.277 -9.452 -6.370 1.00 98.62 95 TYR A C 1
ATOM 765 O O . TYR A 1 95 ? -3.670 -10.455 -6.963 1.00 98.62 95 TYR A O 1
ATOM 773 N N . TYR A 1 96 ? -3.717 -8.229 -6.647 1.00 98.25 96 TYR A N 1
ATOM 774 C CA . TYR A 1 96 ? -4.675 -7.881 -7.686 1.00 98.25 96 TYR A CA 1
ATOM 775 C C . TYR A 1 96 ? -3.952 -7.147 -8.816 1.00 98.25 96 TYR A C 1
ATOM 777 O O . TYR A 1 96 ? -3.693 -5.947 -8.738 1.00 98.25 96 TYR A O 1
ATOM 785 N N . LYS A 1 97 ? -3.607 -7.896 -9.861 1.00 96.88 97 LYS A N 1
ATOM 786 C CA . LYS A 1 97 ? -2.988 -7.407 -11.101 1.00 96.88 97 LYS A CA 1
ATOM 787 C C . LYS A 1 97 ? -4.032 -6.905 -12.092 1.00 96.88 97 LYS A C 1
ATOM 789 O O . LYS A 1 97 ? -5.190 -7.316 -12.021 1.00 96.88 97 LYS A O 1
ATOM 794 N N . MET A 1 98 ? -3.611 -6.067 -13.042 1.00 95.94 98 MET A N 1
ATOM 795 C CA . MET A 1 98 ? -4.497 -5.496 -14.069 1.00 95.94 98 MET A CA 1
ATOM 796 C C . MET A 1 98 ? -5.777 -4.905 -13.446 1.00 95.94 98 MET A C 1
ATOM 798 O O . MET A 1 98 ? -6.898 -5.198 -13.860 1.00 95.94 98 MET A O 1
ATOM 802 N N . ALA A 1 99 ? -5.607 -4.117 -12.384 1.00 94.75 99 ALA A N 1
ATOM 803 C CA . ALA A 1 99 ? -6.698 -3.678 -11.521 1.00 94.75 99 ALA A CA 1
ATOM 804 C C . ALA A 1 99 ? -7.514 -2.490 -12.070 1.00 94.75 99 ALA A C 1
ATOM 806 O O . ALA A 1 99 ? -8.542 -2.129 -11.496 1.00 94.75 99 ALA A O 1
ATOM 807 N N . PHE A 1 100 ? -7.083 -1.866 -13.168 1.00 94.25 100 PHE A N 1
ATOM 808 C CA . PHE A 1 100 ? -7.757 -0.723 -13.798 1.00 94.25 100 PHE A CA 1
ATOM 809 C C . PHE A 1 100 ? -8.176 0.393 -12.811 1.00 94.25 100 PHE A C 1
ATOM 811 O O . PHE A 1 100 ? -9.223 1.026 -12.975 1.00 94.25 100 PHE A O 1
ATOM 818 N N . LYS A 1 101 ? -7.376 0.645 -11.767 1.00 95.94 101 LYS A N 1
ATOM 819 C CA . LYS A 1 101 ? -7.462 1.848 -10.929 1.00 95.94 101 LYS A CA 1
ATOM 820 C C . LYS A 1 101 ? -7.452 3.080 -11.855 1.00 95.94 101 LYS A C 1
ATOM 822 O O . LYS A 1 101 ? -6.639 3.096 -12.781 1.00 95.94 101 LYS A O 1
ATOM 827 N N . PRO A 1 102 ? -8.345 4.072 -11.670 1.00 96.00 102 PRO A N 1
ATOM 828 C CA . PRO A 1 102 ? -9.119 4.366 -10.455 1.00 96.00 102 PRO A CA 1
ATOM 829 C C . PRO A 1 102 ? -10.517 3.726 -10.382 1.00 96.00 102 PRO A C 1
ATOM 831 O O . PRO A 1 102 ? -11.437 4.277 -9.761 1.00 96.00 102 PRO A O 1
ATOM 834 N N . SER A 1 103 ? -10.746 2.593 -11.050 1.00 96.38 103 SER A N 1
ATOM 835 C CA . SER A 1 103 ? -11.942 1.785 -10.805 1.00 96.38 103 SER A CA 1
ATOM 836 C C . SER A 1 103 ? -11.945 1.228 -9.378 1.00 96.38 103 SER A C 1
ATOM 838 O O . SER A 1 103 ? -10.942 0.704 -8.899 1.00 96.38 103 SER A O 1
ATOM 840 N N . LYS A 1 104 ? -13.100 1.283 -8.700 1.00 97.81 104 LYS A N 1
ATOM 841 C CA . LYS A 1 104 ? -13.240 0.814 -7.308 1.00 97.81 104 LYS A CA 1
ATOM 842 C C . LYS A 1 104 ? -13.212 -0.711 -7.177 1.00 97.81 104 LYS A C 1
ATOM 844 O O . LYS A 1 104 ? -12.996 -1.221 -6.085 1.00 97.81 104 LYS A O 1
ATOM 849 N N . LYS A 1 105 ? -13.478 -1.444 -8.267 1.00 98.00 105 LYS A N 1
ATOM 850 C CA . LYS A 1 105 ? -13.774 -2.888 -8.239 1.00 98.00 105 LYS A CA 1
ATOM 851 C C . LYS A 1 105 ? -12.712 -3.683 -7.479 1.00 98.00 105 LYS A C 1
ATOM 853 O O . LYS A 1 105 ? -13.044 -4.368 -6.517 1.00 98.00 105 LYS A O 1
ATOM 858 N N . TYR A 1 106 ? -11.454 -3.589 -7.901 1.00 98.25 106 TYR A N 1
ATOM 859 C CA . TYR A 1 106 ? -10.381 -4.388 -7.311 1.00 98.25 106 TYR A CA 1
ATOM 860 C C . TYR A 1 106 ? -9.866 -3.821 -5.985 1.00 98.25 106 TYR A C 1
ATOM 862 O O . TYR A 1 106 ? -9.442 -4.600 -5.141 1.00 98.25 106 TYR A O 1
ATOM 870 N N . LEU A 1 107 ? -9.998 -2.510 -5.748 1.00 98.69 107 LEU A N 1
ATOM 871 C CA . LEU A 1 107 ? -9.750 -1.914 -4.429 1.00 98.69 107 LEU A CA 1
ATOM 872 C C . LEU A 1 107 ? -10.712 -2.494 -3.380 1.00 98.69 107 LEU A C 1
ATOM 874 O O . LEU A 1 107 ? -10.278 -2.981 -2.342 1.00 98.69 107 LEU A O 1
ATOM 878 N N . LEU A 1 108 ? -12.013 -2.528 -3.683 1.00 98.69 108 LEU A N 1
ATOM 879 C CA . LEU A 1 108 ? -13.028 -3.100 -2.794 1.00 98.69 108 LEU A CA 1
ATOM 880 C C . LEU A 1 108 ? -12.862 -4.615 -2.614 1.00 98.69 108 LEU A C 1
ATOM 882 O O . LEU A 1 108 ? -13.018 -5.118 -1.506 1.00 98.69 108 LEU A O 1
ATOM 886 N N . GLN A 1 109 ? -12.520 -5.355 -3.674 1.00 98.62 109 GLN A N 1
ATOM 887 C CA . GLN A 1 109 ? -12.235 -6.792 -3.554 1.00 98.62 109 GLN A CA 1
ATOM 888 C C . GLN A 1 109 ? -11.020 -7.067 -2.661 1.00 98.62 109 GLN A C 1
ATOM 890 O O . GLN A 1 109 ? -11.073 -7.963 -1.815 1.00 98.62 109 GLN A O 1
ATOM 895 N N . ALA A 1 110 ? -9.954 -6.278 -2.816 1.00 98.75 110 ALA A N 1
ATOM 896 C CA . ALA A 1 110 ? -8.765 -6.372 -1.986 1.00 98.75 110 ALA A CA 1
ATOM 897 C C . ALA A 1 110 ? -9.087 -6.107 -0.514 1.00 98.75 110 ALA A C 1
ATOM 899 O O . ALA A 1 110 ? -8.774 -6.949 0.323 1.00 98.75 110 ALA A O 1
ATOM 900 N N . LEU A 1 111 ? -9.797 -5.013 -0.218 1.00 98.69 111 LEU A N 1
ATOM 901 C CA . LEU A 1 111 ? -10.259 -4.672 1.131 1.00 98.69 111 LEU A CA 1
ATOM 902 C C . LEU A 1 111 ? -11.117 -5.773 1.760 1.00 98.69 111 LEU A C 1
ATOM 904 O O . LEU A 1 111 ? -10.863 -6.178 2.893 1.00 98.69 111 LEU A O 1
ATOM 908 N N . ASN A 1 112 ? -12.068 -6.323 1.001 1.00 98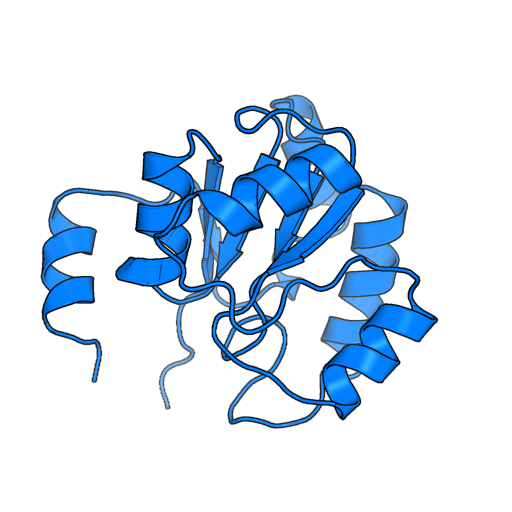.62 112 ASN A N 1
ATOM 909 C CA . ASN A 1 112 ? -12.893 -7.441 1.456 1.00 98.62 112 ASN A CA 1
ATOM 910 C C . ASN A 1 112 ? -12.052 -8.686 1.767 1.00 98.62 112 ASN A C 1
ATOM 912 O O . ASN A 1 112 ? -12.305 -9.363 2.758 1.00 98.62 112 ASN A O 1
ATOM 916 N N . THR A 1 113 ? -11.036 -8.980 0.949 1.00 98.69 113 THR A N 1
ATOM 917 C CA . THR A 1 113 ? -10.141 -10.131 1.163 1.00 98.69 113 THR A CA 1
ATOM 918 C C . THR A 1 113 ? -9.327 -9.992 2.438 1.00 98.69 113 THR A C 1
ATOM 920 O O . THR A 1 113 ? -9.103 -10.980 3.131 1.00 98.69 113 THR A O 1
ATOM 923 N N . ILE A 1 114 ? -8.886 -8.775 2.750 1.00 98.44 114 ILE A N 1
ATOM 924 C CA . ILE A 1 114 ? -8.094 -8.508 3.951 1.00 98.44 114 ILE A CA 1
ATOM 925 C C . ILE A 1 114 ? -8.951 -8.134 5.171 1.00 98.44 114 ILE A C 1
ATOM 927 O O . ILE A 1 114 ? -8.401 -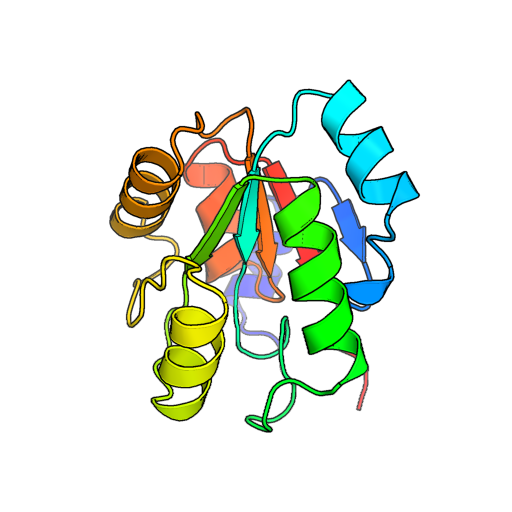7.912 6.245 1.00 98.44 114 ILE A O 1
ATOM 931 N N . GLY A 1 115 ? -10.281 -8.094 5.023 1.00 98.31 115 GLY A N 1
ATOM 932 C CA . GLY A 1 115 ? -11.240 -7.900 6.113 1.00 98.31 115 GLY A CA 1
ATOM 933 C C . GLY A 1 115 ? -11.293 -6.480 6.683 1.00 98.31 115 GLY A C 1
ATOM 934 O O . GLY A 1 115 ? -11.528 -6.323 7.879 1.00 98.31 115 GLY A O 1
ATOM 935 N N . ILE A 1 116 ? -11.055 -5.454 5.860 1.00 97.88 116 ILE A N 1
ATOM 936 C CA . ILE A 1 116 ? -10.942 -4.049 6.291 1.00 97.88 116 ILE A CA 1
ATOM 937 C C . ILE A 1 116 ? -11.990 -3.195 5.568 1.00 97.88 116 ILE A C 1
ATOM 939 O O . ILE A 1 116 ? -12.251 -3.409 4.383 1.00 97.88 116 ILE A O 1
ATOM 943 N N . LYS A 1 117 ? -12.582 -2.205 6.250 1.00 98.50 117 LYS A N 1
ATOM 944 C CA . LYS A 1 117 ? -13.455 -1.216 5.594 1.00 98.50 117 LYS A CA 1
ATOM 945 C C . LYS A 1 117 ? -12.633 -0.153 4.858 1.00 98.50 117 LYS A C 1
ATOM 947 O O . LYS A 1 117 ? -11.529 0.154 5.301 1.00 98.50 117 LYS A O 1
ATOM 952 N N . PRO A 1 118 ? -13.151 0.473 3.786 1.00 98.69 118 PRO A N 1
ATOM 953 C CA . PRO A 1 118 ? -12.399 1.496 3.061 1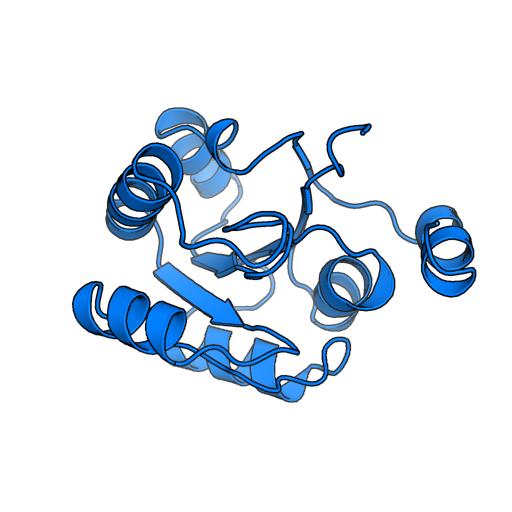.00 98.69 118 PRO A CA 1
ATOM 954 C C . PRO A 1 118 ? -11.841 2.614 3.951 1.00 98.69 118 PRO A C 1
ATOM 956 O O . PRO A 1 118 ? -10.646 2.896 3.892 1.00 98.69 118 PRO A O 1
ATOM 959 N N . GLU A 1 119 ? -12.653 3.164 4.851 1.00 98.56 119 GLU A N 1
ATOM 960 C CA . GLU A 1 119 ? -12.260 4.245 5.761 1.00 98.56 119 GLU A CA 1
ATOM 961 C C . GLU A 1 119 ? -11.190 3.845 6.795 1.00 98.56 119 GLU A C 1
ATOM 963 O O . GLU A 1 119 ? -10.503 4.707 7.337 1.00 98.56 119 GLU A O 1
ATOM 968 N N . GLU A 1 120 ? -11.006 2.545 7.037 1.00 98.75 120 GLU A N 1
ATOM 969 C CA . GLU A 1 120 ? -9.984 1.980 7.929 1.00 98.75 120 GLU A CA 1
ATOM 970 C C . GLU A 1 120 ? -8.697 1.610 7.172 1.00 98.75 120 GLU A C 1
ATOM 972 O O . GLU A 1 120 ? -7.824 0.923 7.707 1.00 98.75 120 GLU A O 1
ATOM 977 N N . SER A 1 121 ? -8.578 2.006 5.904 1.00 98.75 121 SER A N 1
ATOM 978 C CA . SER A 1 121 ? -7.454 1.638 5.047 1.00 98.75 121 SER A CA 1
ATOM 979 C C . SER A 1 121 ? -6.704 2.846 4.498 1.00 98.75 121 SER A C 1
ATOM 981 O O . SER A 1 121 ? -7.246 3.953 4.425 1.00 98.75 121 SER A O 1
ATOM 983 N N . LEU A 1 122 ? -5.449 2.608 4.114 1.00 98.88 122 LEU A N 1
ATOM 984 C CA . LEU A 1 122 ? -4.568 3.560 3.446 1.00 98.88 122 LEU A CA 1
ATOM 985 C C . LEU A 1 122 ? -4.094 2.967 2.112 1.00 98.88 122 LEU A C 1
ATOM 987 O O . LEU A 1 122 ? -3.472 1.905 2.100 1.00 98.88 122 LEU A O 1
ATOM 991 N N . ILE A 1 123 ? -4.368 3.642 0.995 1.00 98.81 123 ILE A N 1
ATOM 992 C CA . ILE A 1 123 ? -3.739 3.336 -0.293 1.00 98.81 123 ILE A CA 1
ATOM 993 C C . ILE A 1 123 ? -2.412 4.084 -0.407 1.00 98.81 123 ILE A C 1
ATOM 995 O O . ILE A 1 123 ? -2.356 5.276 -0.111 1.00 98.81 123 ILE A O 1
ATOM 999 N N . ILE A 1 124 ? -1.359 3.389 -0.829 1.00 98.81 124 ILE A N 1
ATOM 1000 C CA . ILE A 1 124 ? -0.007 3.926 -0.990 1.00 98.81 124 ILE A CA 1
ATOM 1001 C C . ILE A 1 124 ? 0.419 3.711 -2.443 1.00 98.81 124 ILE A C 1
ATOM 1003 O O . ILE A 1 124 ? 0.506 2.566 -2.887 1.00 98.81 124 ILE A O 1
ATOM 1007 N N . GLY A 1 125 ? 0.668 4.800 -3.169 1.00 98.19 125 GLY A N 1
ATOM 1008 C CA . GLY A 1 125 ? 1.066 4.768 -4.580 1.00 98.19 125 GLY A CA 1
ATOM 1009 C C . GLY A 1 125 ? 1.650 6.100 -5.053 1.00 98.19 125 GLY A C 1
ATOM 1010 O O . GLY A 1 125 ? 1.593 7.087 -4.319 1.00 98.19 125 GLY A O 1
ATOM 1011 N N . ASP A 1 126 ? 2.214 6.147 -6.258 1.00 96.75 126 ASP A N 1
ATOM 1012 C CA . ASP A 1 126 ? 2.901 7.331 -6.798 1.00 96.75 126 ASP A CA 1
ATOM 1013 C C . ASP A 1 126 ? 2.040 8.188 -7.744 1.00 96.75 126 ASP A C 1
ATOM 1015 O O . ASP A 1 126 ? 2.420 9.313 -8.085 1.00 96.75 126 ASP A O 1
ATOM 1019 N N . ASP A 1 127 ? 0.882 7.683 -8.173 1.00 95.50 127 ASP A N 1
ATOM 1020 C CA . ASP A 1 127 ? 0.088 8.293 -9.233 1.00 95.50 127 ASP A CA 1
ATOM 1021 C C . ASP A 1 127 ? -1.212 8.931 -8.714 1.00 95.50 127 ASP A C 1
ATOM 1023 O O . ASP A 1 127 ? -2.021 8.336 -7.992 1.00 95.50 127 ASP A O 1
ATOM 1027 N N . TYR A 1 128 ? -1.441 10.188 -9.103 1.00 96.06 128 TYR A N 1
ATOM 1028 C CA . TYR A 1 128 ? -2.635 10.927 -8.692 1.00 96.06 128 TYR A CA 1
ATOM 1029 C C . TYR A 1 128 ? -3.917 10.340 -9.288 1.00 96.06 128 TYR A C 1
ATOM 1031 O O . TYR A 1 128 ? -4.949 10.314 -8.611 1.00 96.06 128 TYR A O 1
ATOM 1039 N N . LEU A 1 129 ? -3.876 9.882 -10.539 1.00 95.38 129 LEU A N 1
ATOM 1040 C CA . LEU A 1 129 ? -5.032 9.358 -11.245 1.00 95.38 129 LEU A CA 1
ATOM 1041 C C . LEU A 1 129 ? -5.413 7.968 -10.743 1.00 95.38 129 LEU A C 1
ATOM 1043 O O . LEU A 1 129 ? -6.588 7.756 -10.457 1.00 95.38 129 LEU A O 1
ATOM 1047 N N . SER A 1 130 ? -4.489 7.014 -10.639 1.00 96.12 130 SER A N 1
ATOM 1048 C CA . SER A 1 130 ? -4.833 5.661 -10.195 1.00 96.12 130 SER A CA 1
ATOM 1049 C C . SER A 1 130 ? -5.005 5.560 -8.690 1.00 96.12 130 SER A C 1
ATOM 1051 O O . SER A 1 130 ? -5.998 4.981 -8.241 1.00 96.12 130 SER A O 1
ATOM 1053 N N . ASP A 1 131 ? -4.081 6.113 -7.910 1.00 97.69 131 ASP A N 1
ATOM 1054 C CA . ASP A 1 131 ? -3.993 5.813 -6.481 1.00 97.69 131 ASP A CA 1
ATOM 1055 C C . ASP A 1 131 ? -4.727 6.849 -5.648 1.00 97.69 131 ASP A C 1
ATOM 1057 O O . ASP A 1 131 ? -5.625 6.499 -4.881 1.00 97.69 131 ASP A O 1
ATOM 1061 N N . ILE A 1 132 ? -4.440 8.134 -5.857 1.00 98.06 132 ILE A N 1
ATOM 1062 C CA . ILE A 1 132 ? -5.056 9.193 -5.047 1.00 98.06 132 ILE A CA 1
ATOM 1063 C C . ILE A 1 132 ? -6.540 9.354 -5.394 1.00 98.06 132 ILE A C 1
ATOM 1065 O O . ILE A 1 132 ? -7.396 9.283 -4.510 1.00 98.06 132 ILE A O 1
ATOM 1069 N N . LEU A 1 133 ? -6.887 9.486 -6.678 1.00 97.81 133 LEU A N 1
ATOM 1070 C CA . LEU A 1 133 ? -8.289 9.536 -7.100 1.00 97.81 133 LEU A CA 1
ATOM 1071 C C . LEU A 1 133 ? -9.001 8.193 -6.866 1.00 97.81 133 LEU A C 1
ATOM 1073 O O . LEU A 1 133 ? -10.179 8.186 -6.502 1.00 97.81 133 LEU A O 1
ATOM 1077 N N . GLY A 1 134 ? -8.319 7.057 -7.053 1.00 97.94 134 GLY A N 1
ATOM 1078 C CA . GLY A 1 134 ? -8.881 5.733 -6.772 1.00 97.94 134 GLY A CA 1
ATOM 1079 C C . GLY A 1 134 ? -9.251 5.557 -5.298 1.00 97.94 134 GLY A C 1
ATOM 1080 O O . GLY A 1 134 ? -10.367 5.121 -4.992 1.00 97.94 134 GLY A O 1
ATOM 1081 N N . GLY A 1 135 ? -8.355 5.964 -4.396 1.00 98.25 135 GLY A N 1
ATOM 1082 C CA . GLY A 1 135 ? -8.588 5.975 -2.957 1.00 98.25 135 GLY A CA 1
ATOM 1083 C C . GLY A 1 135 ? -9.722 6.916 -2.569 1.00 98.25 135 GLY A C 1
ATOM 1084 O O . GLY A 1 135 ? -10.705 6.469 -1.978 1.00 98.25 135 GLY A O 1
ATOM 1085 N N . TYR A 1 136 ? -9.667 8.171 -3.028 1.00 98.12 136 TYR A N 1
ATOM 1086 C CA . TYR A 1 136 ? -10.708 9.175 -2.785 1.00 98.12 136 TYR A CA 1
ATOM 1087 C C . TYR A 1 136 ? -12.100 8.687 -3.213 1.00 98.12 136 TYR A C 1
ATOM 1089 O O . TYR A 1 136 ? -13.046 8.694 -2.427 1.00 98.12 136 TYR A O 1
ATOM 1097 N N . LYS A 1 137 ? -12.232 8.162 -4.440 1.00 97.75 137 LYS A N 1
ATOM 1098 C CA . LYS A 1 137 ? -13.501 7.614 -4.947 1.00 97.75 137 LYS A CA 1
ATOM 1099 C C . LYS A 1 137 ? -14.000 6.431 -4.120 1.00 97.75 137 LYS A C 1
ATOM 1101 O O . LYS A 1 137 ? -15.202 6.162 -4.130 1.00 97.75 137 LYS A O 1
ATOM 1106 N N . THR A 1 138 ? -13.112 5.698 -3.462 1.00 98.31 138 THR A N 1
ATOM 1107 C CA . THR A 1 138 ? -13.436 4.486 -2.698 1.00 98.31 138 THR A CA 1
ATOM 1108 C C . THR A 1 138 ? -13.568 4.761 -1.198 1.00 98.31 138 THR A C 1
ATOM 1110 O O . THR A 1 138 ? -13.906 3.841 -0.468 1.00 98.31 138 THR A O 1
ATOM 1113 N N . ASN A 1 139 ? -13.401 6.012 -0.748 1.00 98.25 139 ASN A N 1
ATOM 1114 C CA . ASN A 1 139 ? -13.366 6.391 0.670 1.00 98.25 139 ASN A CA 1
ATOM 1115 C C . ASN A 1 139 ? -12.189 5.760 1.444 1.00 98.25 139 ASN A C 1
ATOM 1117 O O . ASN A 1 139 ? -12.303 5.467 2.629 1.00 98.25 139 ASN A O 1
ATOM 1121 N N . ILE A 1 140 ? -11.072 5.523 0.751 1.00 98.69 140 ILE A N 1
ATOM 1122 C CA . ILE A 1 140 ? -9.809 5.034 1.314 1.00 98.69 140 ILE A CA 1
ATOM 1123 C C . ILE A 1 140 ? -8.905 6.240 1.591 1.00 98.69 140 ILE A C 1
ATOM 1125 O O . ILE A 1 140 ? -8.812 7.135 0.748 1.00 98.69 140 ILE A O 1
ATOM 1129 N N . ASN A 1 141 ? -8.215 6.259 2.735 1.00 98.75 141 ASN A N 1
ATOM 1130 C CA . ASN A 1 141 ? -7.197 7.278 3.013 1.00 98.75 141 ASN A CA 1
ATOM 1131 C C . ASN A 1 141 ? -6.035 7.123 2.028 1.00 98.75 141 ASN A C 1
ATOM 1133 O O . ASN A 1 141 ? -5.734 6.021 1.589 1.00 98.75 141 ASN A O 1
ATOM 1137 N N . THR A 1 142 ? -5.348 8.203 1.680 1.00 98.75 142 THR A N 1
ATOM 1138 C CA . THR A 1 142 ? -4.377 8.214 0.577 1.00 98.75 142 THR A CA 1
ATOM 1139 C C . THR A 1 142 ? -2.990 8.661 1.030 1.00 98.75 142 THR A C 1
ATOM 1141 O O . THR A 1 142 ? -2.833 9.679 1.702 1.00 98.75 142 THR A O 1
ATOM 1144 N N . CYS A 1 143 ? -1.968 7.915 0.627 1.00 98.69 143 CYS A N 1
ATOM 1145 C CA . CYS A 1 143 ? -0.562 8.253 0.777 1.00 98.69 143 CYS A CA 1
ATOM 1146 C C . CYS A 1 143 ? 0.071 8.330 -0.612 1.00 98.69 143 CYS A C 1
ATOM 1148 O O . CYS A 1 143 ? 0.093 7.341 -1.345 1.00 98.69 143 CYS A O 1
ATOM 1150 N N . LEU A 1 144 ? 0.572 9.510 -0.969 1.00 98.31 144 LEU A N 1
ATOM 1151 C CA . LEU A 1 144 ? 1.310 9.710 -2.208 1.00 98.31 144 LEU A CA 1
ATOM 1152 C C . LEU A 1 144 ? 2.802 9.471 -1.972 1.00 98.31 144 LEU A C 1
ATOM 1154 O O . LEU A 1 144 ? 3.412 10.139 -1.134 1.00 98.31 144 LEU A O 1
ATOM 1158 N N . VAL A 1 145 ? 3.401 8.595 -2.770 1.00 97.56 145 VAL A N 1
ATOM 1159 C CA . VAL A 1 145 ? 4.852 8.460 -2.881 1.00 97.56 145 VAL A CA 1
ATOM 1160 C C . VAL A 1 145 ? 5.351 9.441 -3.937 1.00 97.56 145 VAL A C 1
ATOM 1162 O O . VAL A 1 145 ? 4.985 9.368 -5.106 1.00 97.56 145 VAL A O 1
ATOM 1165 N N . ARG A 1 146 ? 6.188 10.400 -3.543 1.00 90.75 146 ARG A N 1
ATOM 1166 C CA . ARG A 1 146 ? 6.800 11.324 -4.499 1.00 90.75 146 ARG A CA 1
ATOM 1167 C C . ARG A 1 146 ? 7.810 10.583 -5.355 1.00 90.75 146 ARG A C 1
ATOM 1169 O O . ARG A 1 146 ? 8.723 9.941 -4.840 1.00 90.75 146 ARG A O 1
ATOM 1176 N N . LYS A 1 147 ? 7.713 10.780 -6.668 1.00 73.50 147 LYS A N 1
ATOM 1177 C CA . LYS A 1 147 ? 8.769 10.376 -7.595 1.00 73.50 147 LYS A CA 1
ATOM 1178 C C . LYS A 1 147 ? 10.080 11.023 -7.165 1.00 73.50 147 LYS A C 1
ATOM 1180 O O . LYS A 1 147 ? 10.160 12.245 -7.019 1.00 73.50 147 LYS A O 1
ATOM 1185 N N . ARG A 1 148 ? 11.120 10.208 -6.988 1.00 60.75 148 ARG A N 1
ATOM 1186 C CA . ARG A 1 148 ? 12.483 10.729 -6.884 1.00 60.75 148 ARG A CA 1
ATOM 1187 C C . ARG A 1 148 ? 12.793 11.451 -8.193 1.00 60.75 148 ARG A C 1
ATOM 1189 O O . ARG A 1 148 ? 12.621 10.880 -9.271 1.00 60.75 148 ARG A O 1
ATOM 1196 N N . GLY A 1 149 ? 13.198 12.717 -8.094 1.00 55.59 149 GLY A N 1
ATOM 1197 C CA . GLY A 1 149 ? 13.766 13.429 -9.233 1.00 55.59 149 GLY A CA 1
ATOM 1198 C C . GLY A 1 149 ? 14.886 12.580 -9.831 1.00 55.59 149 GLY A C 1
ATOM 1199 O O . GLY A 1 149 ? 15.676 12.002 -9.082 1.00 55.59 149 GLY A O 1
ATOM 1200 N N . LYS A 1 150 ? 14.879 12.434 -11.156 1.00 38.44 150 LYS A N 1
ATOM 1201 C CA . LYS A 1 150 ? 16.001 11.839 -11.886 1.00 38.44 150 LYS A CA 1
ATOM 1202 C C . LYS A 1 150 ? 17.269 12.651 -11.668 1.00 38.44 150 LYS A C 1
ATOM 1204 O O . LYS A 1 150 ? 17.144 13.895 -11.614 1.00 38.44 150 LYS A O 1
#

pLDDT: mean 95.32, std 8.83, range [38.44, 98.88]